Protein AF-A0A7J3GBY0-F1 (afdb_monomer)

Solvent-accessible surface area (backbone atoms only — not comparable to full-atom values): 4184 Å² total; per-residue (Å²): 131,88,87,54,82,40,80,38,84,39,58,48,74,70,38,47,51,49,47,51,58,42,42,76,73,74,46,48,67,45,78,42,59,92,51,98,42,86,70,49,82,76,88,68,93,76,88,72,57,69,68,57,34,55,76,72,69,44,82,82,76,69,136

Foldseek 3Di:
DDDFPEEFEALDPVRVLVVVVCVVVVGGYDYDHPDPDHCPPPPDPPDDDPVVCVVSVNDPPDD

pLDDT: mean 93.25, std 7.77, range [58.38, 98.31]

Sequence (63 aa):
MEEADIAIVGAGPSGLISAREASLRGVKVIVLEEHSEIGLPCHCAGLLSIKGLREIRVPCDGP

Secondary structure (DSSP, 8-state):
----SEEEE--SHHHHHHHHHHHTTT--EEEE-SSSSTT-S--------HHHHHHTT---S--

Nearest PDB structures (foldseek):
  3oz2-assembly1_A  TM=9.330E-01  e=9.681E-03  Thermoplasma acidophilum
  2ylw-assembly1_A  TM=9.087E-01  e=8.468E-02  Thermobifida fusca
  3l9w-assembly1_A  TM=7.581E-01  e=6.440E-01  Escherichia coli K-12
  8dp2-assembly1_A  TM=6.459E-01  e=3.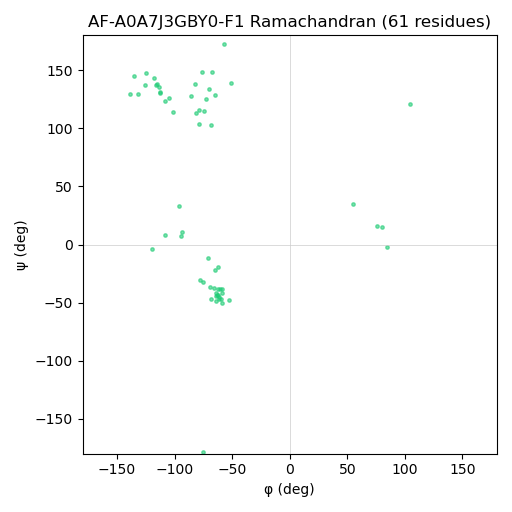946E-01  Pseudomonas aeruginosa PAO1
  4uag-assembly1_A  TM=6.825E-01  e=1.972E+00  Escherichia coli

Mean predicted aligned error: 3.66 Å

Structure (mmCIF, N/CA/C/O backbone):
data_AF-A0A7J3GBY0-F1
#
_entry.id   AF-A0A7J3GBY0-F1
#
loop_
_atom_site.group_PDB
_atom_site.id
_atom_site.type_symbol
_atom_site.label_atom_id
_atom_site.label_alt_id
_atom_site.label_comp_id
_atom_site.label_asym_id
_atom_site.label_entity_id
_atom_site.label_seq_id
_atom_site.pdbx_PDB_ins_code
_atom_site.Cartn_x
_atom_site.Cartn_y
_atom_site.Cartn_z
_atom_site.occupancy
_atom_site.B_iso_or_equiv
_atom_site.auth_seq_id
_atom_site.auth_comp_id
_atom_site.auth_asym_id
_atom_site.auth_atom_id
_atom_site.pdbx_PDB_model_num
ATOM 1 N N . MET A 1 1 ? -9.890 14.105 16.315 1.00 62.81 1 MET A N 1
ATOM 2 C CA . MET A 1 1 ? -8.917 13.092 15.857 1.00 62.81 1 MET A CA 1
ATOM 3 C C . MET A 1 1 ? -9.696 11.813 15.654 1.00 62.81 1 MET A C 1
ATOM 5 O O . MET A 1 1 ? -10.457 11.466 16.548 1.00 62.81 1 MET A O 1
ATOM 9 N N . GLU A 1 2 ? -9.600 11.175 14.491 1.00 77.19 2 GLU A N 1
ATOM 10 C CA . GLU A 1 2 ? -10.152 9.827 14.343 1.00 77.19 2 GLU A CA 1
ATOM 11 C C . GLU A 1 2 ? -9.255 8.854 15.108 1.00 77.19 2 GLU A C 1
ATOM 13 O O . GLU A 1 2 ? -8.044 8.837 14.908 1.00 77.19 2 GLU A O 1
ATOM 18 N N . GLU A 1 3 ? -9.837 8.076 16.017 1.00 88.19 3 GLU A N 1
ATOM 19 C CA . GLU A 1 3 ? -9.118 6.984 16.677 1.00 88.19 3 GLU A CA 1
ATOM 20 C C . GLU A 1 3 ? -8.854 5.873 15.661 1.00 88.19 3 GLU A C 1
ATOM 22 O O . GLU A 1 3 ? -9.769 5.500 14.933 1.00 88.19 3 GLU A O 1
ATOM 27 N N . ALA A 1 4 ? -7.641 5.340 15.602 1.00 95.12 4 ALA A N 1
ATOM 28 C CA . ALA A 1 4 ? -7.300 4.163 14.812 1.00 95.12 4 ALA A CA 1
ATOM 29 C C . ALA A 1 4 ? -6.432 3.243 15.670 1.00 95.12 4 ALA A C 1
ATOM 31 O O . ALA A 1 4 ? -5.612 3.723 16.453 1.00 95.12 4 ALA A O 1
ATOM 32 N N . ASP A 1 5 ? -6.597 1.936 15.505 1.00 97.12 5 ASP A N 1
ATOM 33 C CA . ASP A 1 5 ? -5.772 0.939 16.188 1.00 97.12 5 ASP A CA 1
ATOM 34 C C . ASP A 1 5 ? -4.378 0.861 15.548 1.00 97.12 5 ASP A C 1
ATOM 36 O O . ASP A 1 5 ? -3.382 0.592 16.218 1.00 97.12 5 ASP A O 1
ATOM 40 N N . ILE A 1 6 ? -4.308 1.096 14.230 1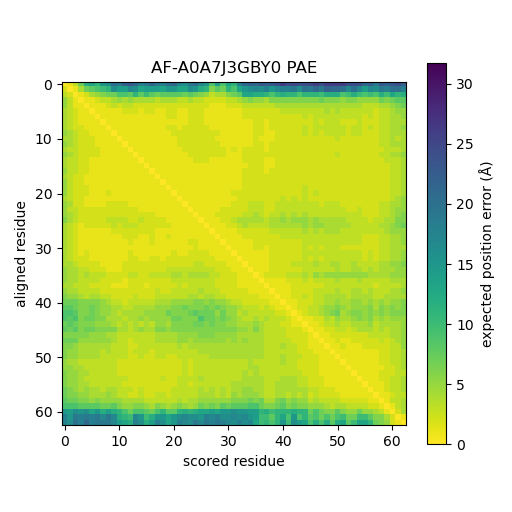.00 97.69 6 ILE A N 1
ATOM 41 C CA . ILE A 1 6 ? -3.076 1.067 13.440 1.00 97.69 6 ILE A CA 1
ATOM 42 C C . ILE A 1 6 ? -2.999 2.316 12.560 1.00 97.69 6 ILE A C 1
ATOM 44 O O . ILE A 1 6 ? -3.914 2.605 11.789 1.00 97.69 6 ILE A O 1
ATOM 48 N N . ALA A 1 7 ? -1.861 3.009 12.623 1.00 97.56 7 ALA A N 1
ATOM 49 C CA . ALA A 1 7 ? -1.478 4.035 11.660 1.00 97.56 7 ALA A CA 1
ATOM 50 C C . ALA A 1 7 ? -0.391 3.496 10.720 1.00 97.56 7 ALA A C 1
ATOM 52 O O . ALA A 1 7 ? 0.649 3.014 11.171 1.00 97.56 7 ALA A O 1
ATOM 53 N N . ILE A 1 8 ? -0.630 3.587 9.415 1.00 98.31 8 ILE A N 1
ATOM 54 C CA . ILE A 1 8 ? 0.311 3.206 8.358 1.00 98.31 8 ILE A CA 1
ATOM 55 C C . ILE A 1 8 ? 0.817 4.484 7.697 1.00 98.31 8 ILE A C 1
ATOM 57 O O . ILE A 1 8 ? 0.027 5.288 7.209 1.00 98.31 8 ILE A O 1
ATOM 61 N N . VAL A 1 9 ? 2.135 4.667 7.678 1.00 98.00 9 VAL A N 1
ATOM 62 C CA . VAL A 1 9 ? 2.788 5.822 7.051 1.00 98.00 9 VAL A CA 1
ATOM 63 C C . VAL A 1 9 ? 3.348 5.392 5.694 1.00 98.00 9 VAL A C 1
ATOM 65 O O . VAL A 1 9 ? 4.248 4.554 5.635 1.00 98.00 9 VAL A O 1
ATOM 68 N N . GLY A 1 10 ? 2.792 5.957 4.622 1.00 97.69 10 GLY A N 1
ATOM 69 C CA . GLY A 1 10 ? 3.075 5.658 3.218 1.00 97.69 10 GLY A CA 1
ATOM 70 C C . GLY A 1 10 ? 1.974 4.820 2.555 1.00 97.69 10 GLY A C 1
ATOM 71 O O . GLY A 1 10 ? 1.726 3.679 2.955 1.00 97.69 10 GLY A O 1
ATOM 72 N N . ALA A 1 11 ? 1.361 5.342 1.488 1.00 97.56 11 ALA A N 1
ATOM 73 C CA . ALA A 1 11 ? 0.333 4.667 0.686 1.00 97.56 11 ALA A CA 1
ATOM 74 C C . ALA A 1 11 ? 0.909 3.977 -0.568 1.00 97.56 11 ALA A C 1
ATOM 76 O O . ALA A 1 11 ? 0.254 3.864 -1.604 1.00 97.56 11 ALA A O 1
ATOM 77 N N . GLY A 1 12 ? 2.143 3.474 -0.474 1.00 95.81 12 GLY A N 1
ATOM 78 C CA . GLY A 1 12 ? 2.739 2.610 -1.494 1.00 95.81 12 GLY A CA 1
ATOM 79 C C . GLY A 1 12 ? 2.187 1.173 -1.465 1.00 95.81 12 GLY A C 1
ATOM 80 O O . GLY A 1 12 ? 1.360 0.837 -0.612 1.00 95.81 12 GLY A O 1
ATOM 81 N N . PRO A 1 13 ? 2.685 0.274 -2.339 1.00 94.38 13 PRO A N 1
ATOM 82 C CA . PRO A 1 13 ? 2.204 -1.107 -2.423 1.00 94.38 13 PRO A CA 1
ATOM 83 C C . PRO A 1 13 ? 2.218 -1.840 -1.076 1.00 94.38 13 PRO A C 1
ATOM 85 O O . PRO A 1 13 ? 1.216 -2.427 -0.682 1.00 94.38 13 PRO A O 1
ATOM 88 N N . SER A 1 14 ? 3.321 -1.762 -0.327 1.00 95.75 14 SER A N 1
ATOM 89 C CA . SER A 1 14 ? 3.440 -2.394 0.993 1.00 95.75 14 SER A CA 1
ATOM 90 C C . SER A 1 14 ? 2.455 -1.820 2.014 1.00 95.75 14 SER A C 1
ATOM 92 O O . SER A 1 14 ? 1.825 -2.585 2.747 1.00 95.75 14 SER A O 1
ATOM 94 N N . GLY A 1 15 ? 2.296 -0.494 2.050 1.00 98.00 15 GLY A N 1
ATOM 95 C CA . GLY A 1 15 ? 1.384 0.196 2.961 1.00 98.00 15 GLY A CA 1
ATOM 96 C C . GLY A 1 15 ? -0.075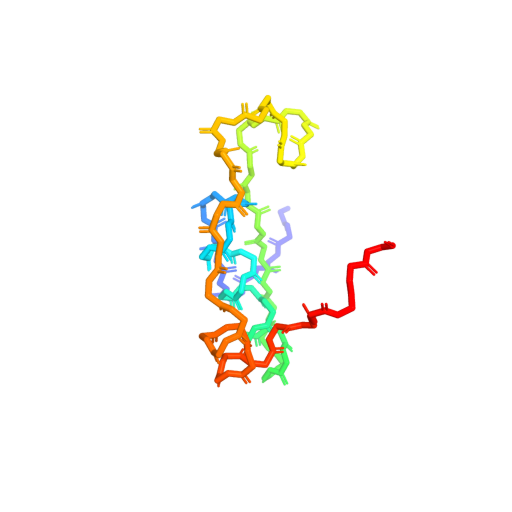 -0.166 2.701 1.00 98.00 15 GLY A C 1
ATOM 97 O O . GLY A 1 15 ? -0.777 -0.581 3.619 1.00 98.00 15 GLY A O 1
ATOM 98 N N . LEU A 1 16 ? -0.513 -0.117 1.441 1.00 97.06 16 LEU A N 1
ATOM 99 C CA . LEU A 1 16 ? -1.889 -0.450 1.062 1.00 97.06 16 LEU A CA 1
ATOM 100 C C . LEU A 1 16 ? -2.205 -1.941 1.219 1.00 97.06 16 LEU A C 1
ATOM 102 O O . LEU A 1 16 ? -3.303 -2.288 1.654 1.00 97.06 16 LEU A O 1
ATOM 106 N N . ILE A 1 17 ? -1.251 -2.833 0.930 1.00 96.69 17 ILE A N 1
ATOM 107 C CA . ILE A 1 17 ? -1.415 -4.271 1.196 1.00 96.69 17 ILE A CA 1
ATOM 108 C C . ILE A 1 17 ? -1.542 -4.515 2.705 1.00 96.69 17 ILE A C 1
ATOM 110 O O . ILE A 1 17 ? -2.444 -5.235 3.131 1.00 96.69 17 ILE A O 1
ATOM 114 N N . SER A 1 18 ? -0.705 -3.870 3.523 1.00 97.31 18 SER A N 1
ATOM 115 C CA . SER A 1 18 ? -0.786 -3.975 4.987 1.00 97.31 18 SER A CA 1
ATOM 116 C C . SER A 1 18 ? -2.115 -3.433 5.520 1.00 97.31 18 SER A C 1
ATOM 118 O O . SER A 1 18 ? -2.754 -4.081 6.348 1.00 97.31 18 SER A O 1
ATOM 120 N N . ALA A 1 19 ? -2.568 -2.288 4.998 1.00 97.94 19 ALA A N 1
ATOM 121 C CA . ALA A 1 19 ? -3.851 -1.685 5.344 1.00 97.94 19 ALA A CA 1
ATOM 122 C C . ALA A 1 19 ? -5.009 -2.626 5.011 1.00 97.94 19 ALA A C 1
ATOM 124 O O . ALA A 1 19 ? -5.872 -2.865 5.851 1.00 97.94 19 ALA A O 1
ATOM 125 N N . ARG A 1 20 ? -5.000 -3.213 3.808 1.0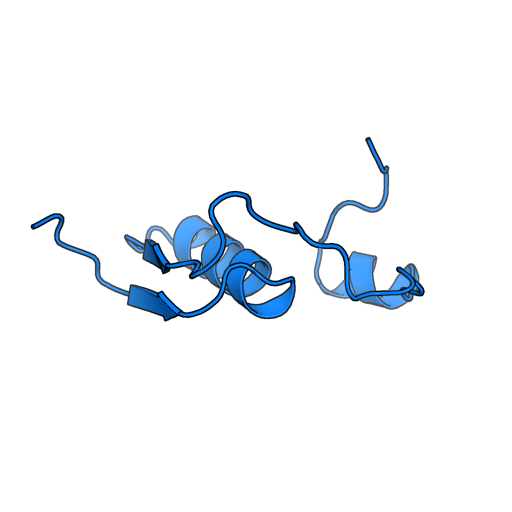0 96.94 20 ARG A N 1
ATOM 126 C CA . ARG A 1 20 ? -6.005 -4.185 3.374 1.00 96.94 20 ARG A CA 1
ATOM 127 C C . ARG A 1 20 ? -6.043 -5.400 4.300 1.00 96.94 20 ARG A C 1
ATOM 129 O O . ARG A 1 20 ? -7.121 -5.769 4.752 1.00 96.94 20 ARG A O 1
ATOM 136 N N . GLU A 1 21 ? -4.900 -6.011 4.596 1.00 96.75 21 GLU A N 1
ATOM 137 C CA . GLU A 1 21 ? -4.837 -7.210 5.445 1.00 96.75 21 GLU A CA 1
ATOM 138 C C . GLU A 1 21 ? -5.264 -6.939 6.897 1.00 96.75 21 GLU A C 1
ATOM 140 O O . GLU A 1 21 ? -5.942 -7.772 7.504 1.00 96.75 21 GLU A O 1
ATOM 145 N N . ALA A 1 22 ? -4.920 -5.773 7.451 1.00 97.38 22 ALA A N 1
ATOM 146 C CA . ALA A 1 22 ? -5.370 -5.360 8.779 1.00 97.38 22 ALA A CA 1
ATOM 147 C C . ALA A 1 22 ? -6.882 -5.068 8.803 1.00 97.38 22 ALA A C 1
ATOM 149 O O . ALA A 1 22 ? -7.598 -5.603 9.653 1.00 97.38 22 ALA A O 1
ATOM 150 N N . SER A 1 23 ? -7.393 -4.315 7.826 1.00 96.94 23 SER A N 1
ATOM 151 C CA . SER A 1 23 ? -8.824 -4.009 7.706 1.00 96.94 23 SER A CA 1
ATOM 152 C C . SER A 1 23 ? -9.677 -5.265 7.501 1.00 96.94 23 SER A C 1
ATOM 154 O O . SER A 1 23 ? -10.739 -5.391 8.107 1.00 96.94 23 SER A O 1
ATOM 156 N N . LEU A 1 24 ? -9.202 -6.251 6.726 1.00 96.12 24 LEU A N 1
ATOM 157 C CA . LEU A 1 24 ? -9.882 -7.548 6.553 1.00 96.12 24 LEU A CA 1
ATOM 158 C C . LEU A 1 24 ? -10.018 -8.345 7.862 1.00 96.12 24 LEU A C 1
ATOM 160 O O . LEU A 1 24 ? -10.863 -9.234 7.951 1.00 96.12 24 LEU A O 1
ATOM 164 N N . ARG A 1 25 ? -9.211 -8.032 8.881 1.00 96.69 25 ARG A N 1
ATOM 165 C CA . ARG A 1 25 ? -9.279 -8.630 10.225 1.00 96.69 25 ARG A CA 1
ATOM 166 C C . ARG A 1 25 ? -10.121 -7.804 11.203 1.00 96.69 25 ARG A C 1
ATOM 168 O O . ARG A 1 25 ? -10.148 -8.129 12.386 1.00 96.69 25 ARG A O 1
ATOM 175 N N . GLY A 1 26 ? -10.803 -6.763 10.723 1.00 97.31 26 GLY A N 1
ATOM 176 C CA . GLY A 1 26 ? -11.668 -5.900 11.529 1.00 97.31 26 GLY A CA 1
ATOM 177 C C . GLY A 1 26 ? -10.925 -4.830 12.330 1.00 97.31 26 GLY A C 1
ATOM 178 O O . GLY A 1 26 ? -11.507 -4.260 13.247 1.00 97.31 26 GLY A O 1
ATOM 179 N N . VAL A 1 27 ? -9.656 -4.566 12.010 1.00 97.88 27 VAL A N 1
ATOM 180 C CA . VAL A 1 27 ? -8.852 -3.537 12.681 1.00 97.88 27 VAL A CA 1
ATOM 181 C C . VAL A 1 27 ? -9.157 -2.168 12.077 1.00 97.88 27 VAL A C 1
ATOM 183 O O . VAL A 1 27 ? -9.255 -2.046 10.853 1.00 97.88 27 VAL A O 1
ATOM 186 N N . LYS A 1 28 ? -9.279 -1.124 12.905 1.00 97.69 28 LYS A N 1
ATOM 187 C CA . LYS A 1 28 ? -9.453 0.243 12.411 1.00 97.69 28 LYS A CA 1
ATOM 188 C C . LYS A 1 28 ? -8.098 0.822 12.014 1.00 97.69 28 LYS A C 1
ATOM 190 O O . LYS A 1 28 ? -7.236 1.050 12.861 1.00 97.69 28 LYS A O 1
ATOM 195 N N . VAL A 1 29 ? -7.914 1.060 10.719 1.00 98.00 29 VAL A N 1
ATOM 196 C CA . VAL A 1 29 ? -6.637 1.497 10.143 1.00 98.00 29 VAL A CA 1
ATOM 197 C C . VAL A 1 29 ? -6.767 2.896 9.554 1.00 98.00 29 VAL A C 1
ATOM 199 O O . VAL A 1 29 ? -7.740 3.186 8.861 1.00 98.00 29 VAL A O 1
ATOM 202 N N . ILE A 1 30 ? -5.756 3.736 9.775 1.00 97.81 30 ILE A N 1
ATOM 203 C CA . ILE A 1 30 ? -5.549 4.985 9.036 1.00 97.81 30 ILE A CA 1
ATOM 204 C C . ILE A 1 30 ? -4.272 4.877 8.198 1.00 97.81 30 ILE A C 1
ATOM 206 O O . ILE A 1 30 ? -3.249 4.388 8.678 1.00 97.81 30 ILE A O 1
ATOM 210 N N . VAL A 1 31 ? -4.330 5.317 6.940 1.00 98.19 31 VAL A N 1
ATOM 211 C CA . VAL A 1 31 ? -3.172 5.387 6.038 1.00 98.19 31 VAL A CA 1
ATOM 212 C C . VAL A 1 31 ? -2.866 6.853 5.768 1.00 98.19 31 VAL A C 1
ATOM 214 O O . VAL A 1 31 ? -3.769 7.621 5.445 1.00 98.19 31 VAL A O 1
ATOM 217 N N . LEU A 1 32 ? -1.603 7.234 5.914 1.00 97.56 32 LEU A N 1
ATOM 218 C CA . LEU A 1 32 ? -1.117 8.592 5.699 1.00 97.56 32 LEU A CA 1
ATOM 219 C C . LEU A 1 32 ? -0.192 8.604 4.482 1.00 97.56 32 LEU A C 1
ATOM 221 O O . LEU A 1 32 ? 0.724 7.790 4.403 1.00 97.56 32 LEU A O 1
ATOM 225 N N . GLU A 1 33 ? -0.422 9.530 3.559 1.00 97.75 33 GLU A N 1
ATOM 226 C CA . GLU A 1 33 ? 0.384 9.733 2.354 1.00 97.75 33 GLU A CA 1
ATOM 227 C C . GLU A 1 33 ? 0.829 11.196 2.303 1.00 97.75 33 GLU A C 1
ATOM 229 O O . GLU A 1 33 ? 0.045 12.087 2.633 1.00 97.75 33 GLU A O 1
ATOM 234 N N . GLU A 1 34 ? 2.093 11.439 1.952 1.00 97.00 34 GLU A N 1
ATOM 235 C CA . GLU A 1 34 ? 2.632 12.801 1.855 1.00 97.00 34 GLU A CA 1
ATOM 236 C C . GLU A 1 34 ? 2.190 13.492 0.561 1.00 97.00 34 GLU A C 1
ATOM 238 O O . GLU A 1 34 ? 2.023 14.713 0.523 1.00 97.00 34 GLU A O 1
ATOM 243 N N . HIS A 1 35 ? 1.979 12.705 -0.494 1.00 96.19 35 HIS A N 1
ATOM 244 C CA . HIS A 1 35 ? 1.529 13.197 -1.783 1.00 96.19 35 HIS A CA 1
ATOM 245 C C . HIS A 1 35 ? 0.035 13.524 -1.761 1.00 96.19 35 HIS A C 1
ATOM 247 O O . HIS A 1 35 ? -0.770 12.879 -1.090 1.00 96.19 35 HIS A O 1
ATOM 253 N N . SER A 1 36 ? -0.360 14.517 -2.560 1.00 96.81 36 SER A N 1
ATOM 254 C CA . SER A 1 36 ? -1.767 14.906 -2.708 1.00 96.81 36 SER A CA 1
ATOM 255 C C . SER A 1 36 ? -2.631 13.818 -3.348 1.00 96.81 36 SER A C 1
ATOM 257 O O . SER A 1 36 ? -3.850 13.844 -3.203 1.00 96.81 36 SER A O 1
ATOM 259 N N . GLU A 1 37 ? -2.012 12.892 -4.083 1.00 96.38 37 GLU A N 1
ATOM 260 C CA . GLU A 1 37 ? -2.680 11.799 -4.778 1.00 96.38 37 GLU A CA 1
ATOM 261 C C . GLU A 1 37 ? -1.871 10.507 -4.627 1.00 96.38 37 GLU A C 1
ATOM 263 O O . GLU A 1 37 ? -0.668 10.469 -4.883 1.00 96.38 37 GLU A O 1
ATOM 268 N N . ILE A 1 38 ? -2.538 9.432 -4.208 1.00 96.38 38 ILE A N 1
ATOM 269 C CA . ILE A 1 38 ? -1.902 8.131 -3.999 1.00 96.38 38 ILE A CA 1
ATOM 270 C C . ILE A 1 38 ? -1.392 7.588 -5.335 1.00 96.38 38 ILE A C 1
ATOM 272 O O . ILE A 1 38 ? -2.137 7.482 -6.305 1.00 96.38 38 ILE A O 1
ATOM 276 N N . GLY A 1 39 ? -0.122 7.187 -5.361 1.00 92.94 39 GLY A N 1
ATOM 277 C CA . GLY A 1 39 ? 0.520 6.635 -6.554 1.00 92.94 39 GLY A CA 1
ATOM 278 C C . GLY A 1 39 ? 1.071 7.685 -7.521 1.00 92.94 39 GLY A C 1
ATOM 279 O O . GLY A 1 39 ? 1.705 7.295 -8.506 1.00 92.94 39 GLY A O 1
ATOM 280 N N . LEU A 1 40 ? 0.896 8.983 -7.238 1.00 95.06 40 LEU A N 1
ATOM 281 C CA . LEU A 1 40 ? 1.492 10.071 -8.008 1.00 95.06 40 LEU A CA 1
ATOM 282 C C . LEU A 1 40 ? 2.455 10.924 -7.164 1.00 95.06 40 LEU A C 1
ATOM 284 O O . LEU A 1 40 ? 2.164 11.214 -6.008 1.00 95.06 40 LEU A O 1
ATOM 288 N N . PRO A 1 41 ? 3.562 11.402 -7.760 1.00 94.44 41 PRO A N 1
ATOM 289 C CA . PRO A 1 41 ? 4.057 11.064 -9.095 1.00 94.44 41 PRO A CA 1
ATOM 290 C C . PRO A 1 41 ? 4.538 9.605 -9.182 1.00 94.44 41 PRO A C 1
ATOM 292 O O . PRO A 1 41 ? 5.032 9.020 -8.219 1.00 94.44 41 PRO A O 1
ATOM 295 N N . CYS A 1 42 ? 4.390 8.995 -10.360 1.00 91.69 42 CYS A N 1
ATOM 296 C CA . CYS A 1 42 ? 4.801 7.608 -10.543 1.00 91.69 42 CYS A CA 1
ATOM 297 C C . CYS A 1 42 ? 6.331 7.504 -10.612 1.00 91.69 42 CYS A C 1
ATOM 299 O O . CYS A 1 42 ? 6.965 7.986 -11.552 1.00 91.69 42 CYS A O 1
ATOM 301 N N . HIS A 1 43 ? 6.916 6.831 -9.623 1.00 90.44 43 HIS A N 1
ATOM 302 C CA . HIS A 1 43 ? 8.354 6.557 -9.537 1.00 90.44 43 HIS A CA 1
ATOM 303 C C . HIS A 1 43 ? 8.714 5.084 -9.783 1.00 90.44 43 HIS A C 1
ATOM 305 O O . HIS A 1 43 ? 9.859 4.679 -9.590 1.00 90.44 43 HIS A O 1
ATOM 311 N N . CYS A 1 44 ? 7.748 4.261 -10.196 1.00 89.38 44 CYS A N 1
ATOM 312 C CA . CYS A 1 44 ? 7.927 2.827 -10.395 1.00 89.38 44 CYS A CA 1
ATOM 313 C C . CYS A 1 44 ? 7.741 2.454 -11.869 1.00 89.38 44 CYS A C 1
ATOM 315 O O . CYS A 1 44 ? 6.785 2.880 -12.506 1.00 89.38 44 CYS A O 1
ATOM 317 N N . ALA A 1 45 ? 8.611 1.589 -12.399 1.00 91.12 45 ALA A N 1
ATOM 318 C CA . ALA A 1 45 ? 8.459 1.035 -13.749 1.00 91.12 45 ALA A CA 1
ATOM 319 C C . ALA A 1 45 ? 7.303 0.018 -13.870 1.00 91.12 45 ALA A C 1
ATOM 321 O O . ALA A 1 45 ? 6.957 -0.388 -14.975 1.00 91.12 45 ALA A O 1
ATOM 322 N N . GLY A 1 46 ? 6.729 -0.432 -12.748 1.00 88.81 46 GLY A N 1
ATOM 323 C CA . GLY A 1 46 ? 5.569 -1.330 -12.731 1.00 88.81 46 GLY A CA 1
ATOM 324 C C . GLY A 1 46 ? 5.863 -2.796 -13.077 1.00 88.81 46 GLY A C 1
ATOM 325 O O . GLY A 1 46 ? 4.938 -3.552 -13.358 1.00 88.81 46 GLY A O 1
ATOM 326 N N . LEU A 1 47 ? 7.127 -3.233 -13.050 1.00 93.00 47 LEU A N 1
ATOM 327 C CA . LEU A 1 47 ? 7.499 -4.629 -13.310 1.00 93.00 47 LEU A CA 1
ATOM 328 C C . LEU A 1 47 ? 7.237 -5.505 -12.078 1.00 93.00 47 LEU A C 1
ATOM 330 O O . LEU A 1 47 ? 8.000 -5.479 -11.113 1.00 93.00 47 LEU A O 1
ATOM 334 N N . LEU A 1 48 ? 6.163 -6.295 -12.119 1.00 91.44 48 LEU A N 1
ATOM 335 C CA . LEU A 1 48 ? 5.707 -7.125 -11.001 1.00 91.44 48 LEU A CA 1
ATOM 336 C C . LEU A 1 48 ? 5.576 -8.603 -11.397 1.00 91.44 48 LEU A C 1
ATOM 338 O O . LEU A 1 48 ? 5.226 -8.944 -12.526 1.00 91.44 48 LEU A O 1
ATOM 342 N N . SER A 1 49 ? 5.821 -9.502 -10.440 1.00 93.69 49 SER A N 1
ATOM 343 C CA . SER A 1 49 ? 5.617 -10.945 -10.619 1.00 93.69 49 SER A CA 1
ATOM 344 C C . SER A 1 49 ? 4.139 -11.304 -10.476 1.00 93.69 49 SER A C 1
ATOM 346 O O . SER A 1 49 ? 3.589 -11.230 -9.378 1.00 93.69 49 SER A O 1
ATOM 348 N N . ILE A 1 50 ? 3.512 -11.788 -11.552 1.00 94.38 50 ILE A N 1
ATOM 349 C CA . ILE A 1 50 ? 2.121 -12.278 -11.517 1.00 94.38 50 ILE A CA 1
ATOM 350 C C . ILE A 1 50 ? 1.957 -13.420 -10.506 1.00 94.38 50 ILE A C 1
ATOM 352 O O . ILE A 1 50 ? 0.955 -13.488 -9.796 1.00 94.38 50 ILE A O 1
ATOM 356 N N . LYS A 1 51 ? 2.957 -14.305 -10.403 1.00 96.06 51 LYS A N 1
ATOM 357 C CA . LYS A 1 51 ? 2.967 -15.368 -9.392 1.00 96.06 51 LYS A CA 1
ATOM 358 C C . LYS A 1 51 ? 2.960 -14.773 -7.980 1.00 96.06 51 LYS A C 1
ATOM 360 O O . LYS A 1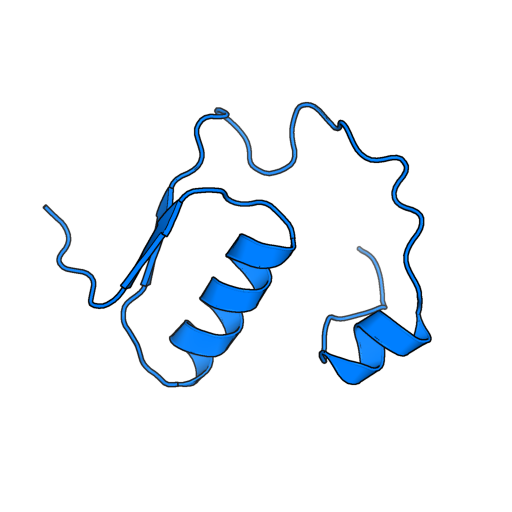 51 ? 2.139 -15.184 -7.169 1.00 96.06 51 LYS A O 1
ATOM 365 N N . GLY A 1 52 ? 3.815 -13.779 -7.727 1.00 95.00 52 GLY A N 1
ATOM 366 C CA . GLY A 1 52 ? 3.904 -13.110 -6.428 1.00 95.00 52 GLY A CA 1
ATOM 367 C C . GLY A 1 52 ? 2.603 -12.407 -6.041 1.00 95.00 52 GLY A C 1
ATOM 368 O O . GLY A 1 52 ? 2.124 -12.598 -4.930 1.00 95.00 52 GLY A O 1
ATOM 369 N N . LEU A 1 53 ? 1.977 -11.677 -6.973 1.00 94.31 53 LEU A N 1
ATOM 370 C CA . LEU A 1 53 ? 0.686 -11.016 -6.734 1.00 94.31 53 LEU A CA 1
ATOM 371 C C . LEU A 1 53 ? -0.413 -12.017 -6.351 1.00 94.31 53 LEU A C 1
ATOM 373 O O . LEU A 1 53 ? -1.157 -11.777 -5.401 1.00 94.31 53 LEU A O 1
ATOM 377 N N . ARG A 1 54 ? -0.468 -13.175 -7.022 1.00 94.50 54 ARG A N 1
ATOM 378 C CA . ARG A 1 54 ? -1.410 -14.253 -6.678 1.00 94.50 54 ARG A CA 1
ATOM 379 C C . ARG A 1 54 ? -1.148 -14.843 -5.293 1.00 94.50 54 ARG A C 1
ATOM 381 O O . ARG A 1 54 ? -2.104 -15.087 -4.561 1.00 94.50 54 ARG A O 1
ATOM 388 N N . GLU A 1 55 ? 0.116 -15.050 -4.923 1.00 95.94 55 GLU A N 1
ATOM 389 C CA . GLU A 1 55 ? 0.497 -15.574 -3.602 1.00 95.94 55 GLU A CA 1
ATOM 390 C C . GLU A 1 55 ? 0.030 -14.658 -2.462 1.00 95.94 55 GLU A C 1
ATOM 392 O O . GLU A 1 55 ? -0.467 -15.148 -1.448 1.00 95.94 55 GLU A O 1
ATOM 397 N N . ILE A 1 56 ? 0.103 -13.338 -2.660 1.00 94.19 56 ILE A N 1
ATOM 398 C CA . ILE A 1 56 ? -0.357 -12.333 -1.685 1.00 94.19 56 ILE A CA 1
ATOM 399 C C . ILE A 1 56 ? -1.802 -11.870 -1.916 1.00 94.19 56 ILE A C 1
ATOM 401 O O . ILE A 1 56 ? -2.256 -10.917 -1.286 1.00 94.19 56 ILE A O 1
ATOM 405 N N . ARG A 1 57 ? -2.545 -12.552 -2.799 1.00 93.31 57 ARG A N 1
ATOM 406 C CA . ARG A 1 57 ? -3.968 -12.296 -3.087 1.00 93.31 57 ARG A CA 1
ATOM 407 C C . ARG A 1 57 ? -4.263 -10.852 -3.502 1.00 93.31 57 ARG A C 1
ATOM 409 O O . ARG A 1 57 ? -5.326 -10.316 -3.176 1.00 93.31 57 ARG A O 1
ATOM 416 N N . VAL A 1 58 ? -3.332 -10.238 -4.225 1.00 92.62 58 VAL A N 1
ATOM 417 C CA . VAL A 1 58 ? -3.560 -8.974 -4.924 1.00 92.62 58 VAL A CA 1
ATOM 418 C C . VAL A 1 58 ? -4.173 -9.302 -6.294 1.00 92.62 58 VAL A C 1
ATOM 420 O O . VAL A 1 58 ? -3.615 -10.147 -7.002 1.00 92.62 58 VAL A O 1
ATOM 423 N N . PRO A 1 59 ? -5.318 -8.688 -6.659 1.00 89.00 59 PRO A N 1
ATOM 424 C CA . PRO A 1 59 ? -5.932 -8.853 -7.976 1.00 89.00 59 PRO A CA 1
ATOM 425 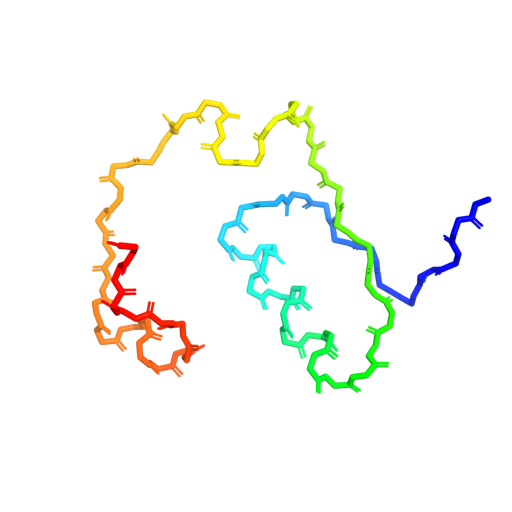C C . PRO A 1 59 ? -4.923 -8.616 -9.108 1.00 89.00 59 PRO A C 1
ATOM 427 O O . PRO A 1 59 ? -4.063 -7.740 -9.014 1.00 89.00 59 PRO A O 1
ATOM 430 N N . CYS A 1 60 ? -4.986 -9.448 -10.147 1.00 87.81 60 CYS A 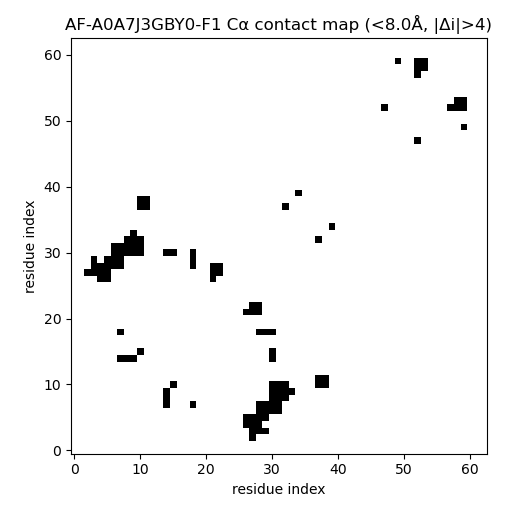N 1
ATOM 431 C CA . CYS A 1 60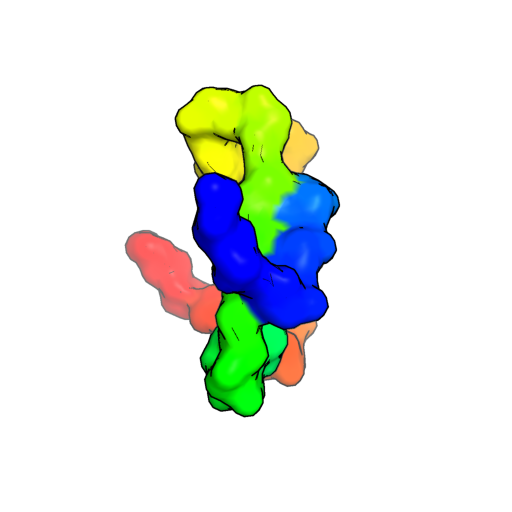 ? -4.059 -9.411 -11.289 1.00 87.81 60 CYS A CA 1
ATOM 432 C C . CYS A 1 60 ? -4.760 -9.144 -12.628 1.00 87.81 60 CYS A C 1
ATOM 434 O O . CYS A 1 60 ? -4.114 -9.040 -13.668 1.00 87.81 60 CYS A O 1
ATOM 436 N N . ASP A 1 61 ? -6.080 -9.070 -12.590 1.00 81.56 61 ASP A N 1
ATOM 437 C CA . ASP A 1 61 ? -6.927 -8.321 -13.491 1.00 81.56 61 ASP A CA 1
ATOM 438 C C . ASP A 1 61 ? -6.674 -6.838 -13.206 1.00 81.56 61 ASP A C 1
ATOM 440 O O . ASP A 1 61 ? -7.072 -6.313 -12.170 1.00 81.56 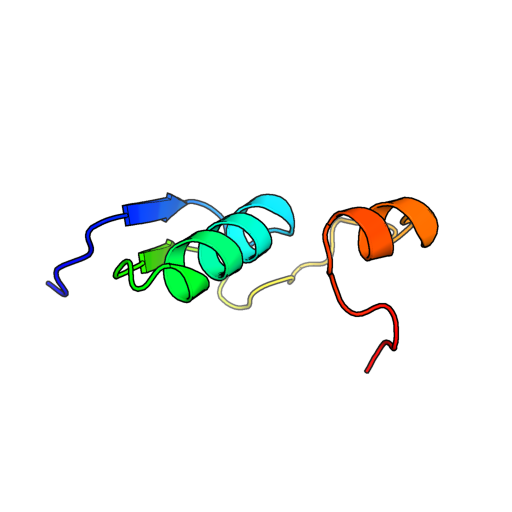61 ASP A O 1
ATOM 444 N N . GLY A 1 62 ? -5.894 -6.187 -14.072 1.00 69.44 62 GLY A N 1
ATOM 445 C CA . GLY A 1 62 ? -5.735 -4.736 -14.003 1.00 69.44 62 GLY A CA 1
ATOM 446 C C . GLY A 1 62 ? -7.090 -4.019 -14.102 1.00 69.44 62 GLY A C 1
ATOM 447 O O . GLY A 1 62 ? -8.108 -4.669 -14.357 1.00 69.44 62 GLY A O 1
ATOM 448 N N . PRO A 1 63 ? -7.121 -2.691 -13.909 1.00 58.38 63 PRO A N 1
ATOM 449 C CA . PRO A 1 63 ? -8.272 -1.915 -14.359 1.00 58.38 63 PRO A CA 1
ATOM 450 C C . PRO A 1 63 ? -8.568 -2.156 -15.849 1.00 58.38 63 PRO A C 1
ATOM 452 O O . PRO A 1 63 ? -7.615 -2.452 -16.613 1.00 58.38 63 PRO A O 1
#

Radius of gyration: 13.25 Å; Cα contacts (8 Å, |Δi|>4): 57; chains: 1; bounding box: 20×30×31 Å